Protein AF-A0A1B7UI85-F1 (afdb_monomer_lite)

Foldseek 3Di:
DDDDDDDDDDDDPPDDPPPPPPVVQPQPPLDLVVVLVVLVVCPPFDKAFQDPAGLLLLLLQLLQQLCCFQVNQPAADDPVQLVPVLQVQLVVCSSVVAHDDDLPDHRPPDDDGDNPDDNNVSSVSSSVSSVVLVPDALVSTAARRRNGRDGSVSSSSVSSRSSVNSCVRMDTD

Radius of gyration: 23.98 Å; chains: 1; bounding box: 46×38×99 Å

Sequence (173 aa):
MQRRTFLIGSTVLIAATGLGLSAGKSLHTYDLTALLQQLLSFRGKDIKHSGAWSASVVFQHCAQSIAGSLDGYPQQKSPLFQQSVGKLALSTFQAAGAMRHSLAEPIPGMAALDPQQPTPQALELLISQLQRFLQSPEEALQPHFAYGKLSKIDYQAAHWLHISQHLSELTTA

pLDDT: mean 89.15, std 18.02, range [38.53, 98.94]

Secondary structure (DSSP, 8-state):
-------------------------------HHHHHHHHHTTTTS-EEE-SSS-HHHHHHHHHHHHHHHHH--SS---HHHIIIIIHHHHHHHHHHT-----TT-PPTTSPPP-TTS-HHHHHHHHHHHHHHHHHS-GGGPPPBTTTBS--HHHHHHHHHHHHHHHHTTEEE-

Structure (mmCIF, N/CA/C/O backbone):
data_AF-A0A1B7UI85-F1
#
_entry.id   AF-A0A1B7UI85-F1
#
loop_
_atom_site.group_PDB
_atom_site.id
_atom_site.type_symbol
_atom_site.label_atom_id
_atom_site.label_alt_id
_atom_site.label_comp_id
_atom_site.label_asym_id
_atom_site.label_entity_id
_atom_site.label_seq_id
_atom_site.pdbx_PDB_ins_code
_atom_site.Cartn_x
_atom_site.Cartn_y
_atom_site.Cartn_z
_atom_site.occupancy
_atom_site.B_iso_or_equiv
_atom_site.auth_seq_id
_atom_site.auth_comp_id
_atom_site.auth_asym_id
_atom_site.auth_atom_id
_atom_site.pdbx_PDB_model_num
ATOM 1 N N . MET A 1 1 ? -30.090 13.647 -80.822 1.00 38.53 1 MET A N 1
ATOM 2 C CA . MET A 1 1 ? -29.086 12.562 -80.885 1.00 38.53 1 MET A CA 1
ATOM 3 C C . MET A 1 1 ? -28.145 12.710 -79.700 1.00 38.53 1 MET A C 1
ATOM 5 O O . MET A 1 1 ? -27.524 13.753 -79.564 1.00 38.53 1 MET A O 1
ATOM 9 N N . GLN A 1 2 ? -28.125 11.724 -78.802 1.00 43.12 2 GLN A N 1
ATOM 10 C CA . GLN A 1 2 ? -27.296 11.721 -77.594 1.00 43.12 2 GLN A CA 1
ATOM 11 C C . GLN A 1 2 ? -25.839 11.390 -77.930 1.00 43.12 2 GLN A C 1
ATOM 13 O O . GLN A 1 2 ? -25.582 10.414 -78.635 1.00 43.12 2 GLN A O 1
ATOM 18 N N . ARG A 1 3 ? -24.889 12.128 -77.349 1.00 52.66 3 ARG A N 1
ATOM 19 C CA . ARG A 1 3 ? -23.518 11.647 -77.156 1.00 52.66 3 ARG A CA 1
ATOM 20 C C . ARG A 1 3 ? -23.069 11.943 -75.730 1.00 52.66 3 ARG A C 1
ATOM 22 O O . ARG A 1 3 ? -23.204 13.055 -75.237 1.00 52.66 3 ARG A O 1
ATOM 29 N N . ARG A 1 4 ? -22.629 10.868 -75.082 1.00 60.12 4 ARG A N 1
ATOM 30 C CA . ARG A 1 4 ? -22.193 10.750 -73.693 1.00 60.12 4 ARG A CA 1
ATOM 31 C C . ARG A 1 4 ? -20.810 11.372 -73.516 1.00 60.12 4 ARG A C 1
ATOM 33 O O . ARG A 1 4 ? -19.945 11.116 -74.350 1.00 60.12 4 ARG A O 1
ATOM 40 N N . THR A 1 5 ? -20.574 11.987 -72.362 1.00 49.81 5 THR A N 1
ATOM 41 C CA . THR A 1 5 ? -19.227 12.068 -71.787 1.00 49.81 5 THR A CA 1
ATOM 42 C C . THR A 1 5 ? -19.321 11.995 -70.266 1.00 49.81 5 THR A C 1
ATOM 44 O O . THR A 1 5 ? -19.966 12.817 -69.624 1.00 49.81 5 THR A O 1
ATOM 47 N N . PHE A 1 6 ? -18.726 10.938 -69.720 1.00 47.41 6 PHE A N 1
ATOM 48 C CA . PHE A 1 6 ? -18.455 10.711 -68.301 1.00 47.41 6 PHE A CA 1
ATOM 49 C C . PHE A 1 6 ? -17.138 11.410 -67.931 1.00 47.41 6 PHE A C 1
ATOM 51 O O . PHE A 1 6 ? -16.261 11.464 -68.790 1.00 47.41 6 PHE A O 1
ATOM 58 N N . LEU A 1 7 ? -16.999 11.862 -66.675 1.00 45.28 7 LEU A N 1
ATOM 59 C CA . LEU A 1 7 ? -15.817 11.762 -65.782 1.00 45.28 7 LEU A CA 1
ATOM 60 C C . LEU A 1 7 ? -16.024 12.711 -64.574 1.00 45.28 7 LEU A C 1
ATOM 62 O O . LEU A 1 7 ? -16.141 13.915 -64.752 1.00 45.28 7 LEU A O 1
ATOM 66 N N . ILE A 1 8 ? -16.414 12.172 -63.410 1.00 49.50 8 ILE A N 1
ATOM 67 C CA . ILE A 1 8 ? -15.601 11.964 -62.184 1.00 49.50 8 ILE A CA 1
ATOM 68 C C . ILE A 1 8 ? -15.041 13.266 -61.576 1.00 49.50 8 ILE A C 1
ATOM 70 O O . ILE A 1 8 ? -14.179 13.905 -62.166 1.00 49.50 8 ILE A O 1
ATOM 74 N N . GLY A 1 9 ? -15.456 13.594 -60.341 1.00 39.91 9 GLY A N 1
ATOM 75 C CA . GLY A 1 9 ? -14.845 14.675 -59.556 1.00 39.91 9 GLY A CA 1
ATOM 76 C C . GLY A 1 9 ? -15.477 14.936 -58.181 1.00 39.91 9 GLY A C 1
ATOM 77 O O . GLY A 1 9 ? -16.176 15.921 -58.007 1.00 39.91 9 GLY A O 1
ATOM 78 N N . SER A 1 10 ? -15.216 14.040 -57.226 1.00 42.56 10 SER A N 1
ATOM 79 C CA . SER A 1 10 ? -15.008 14.288 -55.783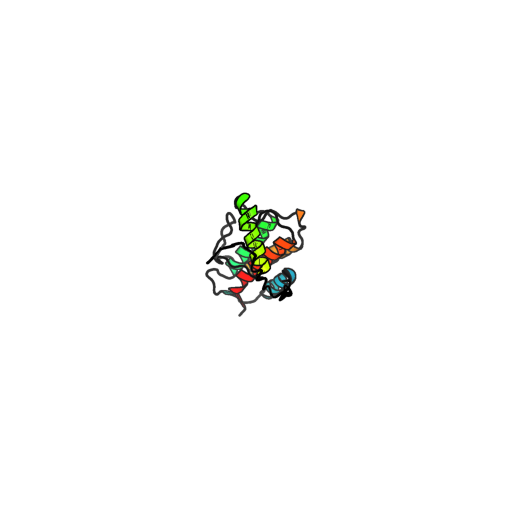 1.00 42.56 10 SER A CA 1
ATOM 80 C C . SER A 1 10 ? -15.946 15.240 -55.013 1.00 42.56 10 SER A C 1
ATOM 82 O O . SER A 1 10 ? -15.691 16.436 -54.894 1.00 42.56 10 SER A O 1
ATOM 84 N N . THR A 1 11 ? -16.933 14.680 -54.309 1.00 43.12 11 THR A N 1
ATOM 85 C CA . THR A 1 11 ? -17.547 15.328 -53.137 1.00 43.12 11 THR A CA 1
ATOM 86 C C . THR A 1 11 ? -16.582 15.278 -51.949 1.00 43.12 11 THR A C 1
ATOM 88 O O . THR A 1 11 ? -16.478 14.256 -51.272 1.00 43.12 11 THR A O 1
ATOM 91 N N . VAL A 1 12 ? -15.877 16.378 -51.680 1.00 47.62 12 VAL A N 1
ATOM 92 C CA . VAL A 1 12 ? -15.189 16.589 -50.398 1.00 47.62 12 VAL A CA 1
ATOM 93 C C . VAL A 1 12 ? -16.222 17.092 -49.392 1.00 47.62 12 VAL A C 1
ATOM 95 O O . VAL A 1 12 ? -16.540 18.276 -49.339 1.00 47.62 12 VAL A O 1
ATOM 98 N N . LEU A 1 13 ? -16.763 16.170 -48.601 1.00 49.50 13 LEU A N 1
ATOM 99 C CA . LEU A 1 13 ? -17.426 16.470 -47.335 1.00 49.50 13 LEU A CA 1
ATOM 100 C C . LEU A 1 13 ? -16.357 16.362 -46.244 1.00 49.50 13 LEU A C 1
ATOM 102 O O . LEU A 1 13 ? -16.068 15.271 -45.764 1.00 49.50 13 LEU A O 1
ATOM 106 N N . ILE A 1 14 ? -15.751 17.487 -45.863 1.00 47.91 14 ILE A N 1
ATOM 107 C CA . ILE A 1 14 ? -15.044 17.588 -44.581 1.00 47.91 14 ILE A CA 1
ATOM 108 C C . ILE A 1 14 ? -15.892 18.487 -43.692 1.00 47.91 14 ILE A C 1
ATOM 110 O O . ILE A 1 14 ? -15.705 19.697 -43.609 1.00 47.91 14 ILE A O 1
ATOM 114 N N . ALA A 1 15 ? -16.865 17.854 -43.045 1.00 49.78 15 ALA A N 1
ATOM 115 C CA . ALA A 1 15 ? -17.358 18.309 -41.763 1.00 49.78 15 ALA A CA 1
ATOM 116 C C . ALA A 1 15 ? -16.459 17.668 -40.700 1.00 49.78 15 ALA A C 1
ATOM 118 O O . ALA A 1 15 ? -16.509 16.461 -40.485 1.00 49.78 15 ALA A O 1
ATOM 119 N N . ALA A 1 16 ? -15.622 18.466 -40.048 1.00 47.78 16 ALA A N 1
ATOM 120 C CA . ALA A 1 16 ? -15.041 18.100 -38.765 1.00 47.78 16 ALA A CA 1
ATOM 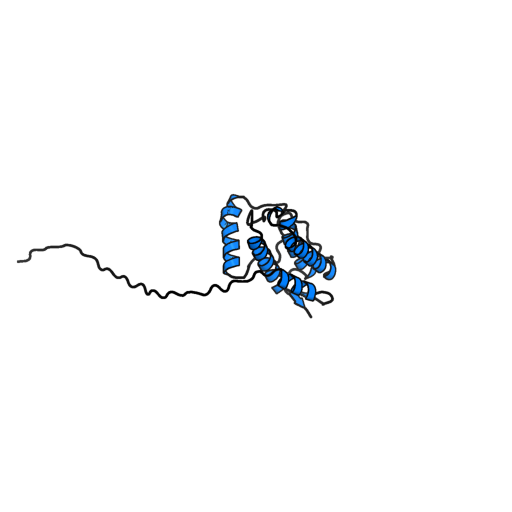121 C C . ALA A 1 16 ? -14.918 19.376 -37.937 1.00 47.78 16 ALA A C 1
ATOM 123 O O . ALA A 1 16 ? -13.956 20.135 -38.022 1.00 47.78 16 ALA A O 1
ATOM 124 N N . THR A 1 17 ? -15.979 19.616 -37.177 1.00 45.75 17 THR A N 1
ATOM 125 C CA . THR A 1 17 ? -16.044 20.522 -36.038 1.00 45.75 17 THR A CA 1
ATOM 126 C C . THR A 1 17 ? -14.808 20.349 -35.160 1.00 45.75 17 THR A C 1
ATOM 128 O O . THR A 1 17 ? -14.689 19.366 -34.429 1.00 45.75 17 THR A O 1
ATOM 131 N N . GLY A 1 18 ? -13.899 21.320 -35.209 1.00 45.94 18 GLY A N 1
ATOM 132 C CA . GLY A 1 18 ? -12.838 21.490 -34.224 1.00 45.94 18 GLY A CA 1
ATOM 133 C C . GLY A 1 18 ? -13.417 21.984 -32.901 1.00 45.94 18 GLY A C 1
ATOM 134 O O . GLY A 1 18 ? -13.173 23.114 -32.499 1.00 45.94 18 GLY A O 1
ATOM 135 N N . LEU A 1 19 ? -14.205 21.146 -32.226 1.00 46.69 19 LEU A N 1
ATOM 136 C CA . LEU A 1 19 ? -14.457 21.291 -30.797 1.00 46.69 19 LEU A CA 1
ATOM 137 C C . LEU A 1 19 ? -13.226 20.732 -30.088 1.00 46.69 19 LEU A C 1
ATOM 139 O O . LEU A 1 19 ? -13.163 19.561 -29.720 1.00 46.69 19 LEU A O 1
ATOM 143 N N . GLY A 1 20 ? -12.215 21.590 -29.955 1.00 46.91 20 GLY A N 1
ATOM 144 C CA . GLY A 1 20 ? -11.111 21.382 -29.034 1.00 46.91 20 GLY A CA 1
ATOM 145 C C . GLY A 1 20 ? -11.656 21.361 -27.612 1.00 46.91 20 GLY A C 1
ATOM 146 O O . GLY A 1 20 ? -11.664 22.376 -26.926 1.00 46.91 20 GLY A O 1
ATOM 147 N N . LEU A 1 21 ? -12.127 20.197 -27.170 1.00 49.66 21 LEU A N 1
ATOM 148 C CA . LEU A 1 21 ? -12.280 19.903 -25.757 1.00 49.66 21 LEU A CA 1
ATOM 149 C C . LEU A 1 21 ? -10.866 19.747 -25.202 1.00 49.66 21 LEU A C 1
ATOM 151 O O . LEU A 1 21 ? -10.311 18.649 -25.158 1.00 49.66 21 LEU A O 1
ATOM 155 N N . SER A 1 22 ? -10.271 20.855 -24.762 1.00 49.16 22 SER A N 1
ATOM 156 C CA . SER A 1 22 ? -9.251 20.798 -23.724 1.00 49.16 22 SER A CA 1
ATOM 157 C C . SER A 1 22 ? -9.945 20.319 -22.451 1.00 49.16 22 SER A C 1
ATOM 159 O O . SER A 1 22 ? -10.303 21.109 -21.578 1.00 49.16 22 SER A O 1
ATOM 161 N N . ALA A 1 23 ? -10.205 19.014 -22.375 1.00 53.88 23 ALA A N 1
ATOM 162 C CA . ALA A 1 23 ? -10.509 18.357 -21.124 1.00 53.88 23 ALA A CA 1
ATOM 163 C C . ALA A 1 23 ? -9.281 18.591 -20.246 1.00 53.88 23 ALA A C 1
ATOM 165 O O . ALA A 1 23 ? -8.232 17.978 -20.459 1.00 53.88 23 ALA A O 1
ATOM 166 N N . GLY A 1 24 ? -9.379 19.556 -19.329 1.00 46.06 24 GLY A N 1
ATOM 167 C CA . GLY A 1 24 ? -8.407 19.714 -18.264 1.00 46.06 24 GLY A CA 1
ATOM 168 C C . GLY A 1 24 ? -8.315 18.362 -17.581 1.00 46.06 24 GLY A C 1
ATOM 169 O O . GLY A 1 24 ? -9.256 17.944 -16.910 1.00 46.06 24 GLY A O 1
ATOM 170 N N . LYS A 1 25 ? -7.231 17.627 -17.842 1.00 50.91 25 LYS A N 1
ATOM 171 C CA . LYS A 1 25 ? -6.954 16.382 -17.141 1.00 50.91 25 LYS A CA 1
ATOM 172 C C . LYS A 1 25 ? -6.831 16.787 -15.687 1.00 50.91 25 LYS A C 1
ATOM 174 O O . LYS A 1 25 ? -5.867 17.460 -15.330 1.00 50.91 25 LYS A O 1
ATOM 179 N N . SER A 1 26 ? -7.829 16.439 -14.883 1.00 52.25 26 SER A N 1
ATOM 180 C CA . SER A 1 26 ? -7.692 16.499 -13.439 1.00 52.25 26 SER A CA 1
ATOM 181 C C . SER A 1 26 ? -6.487 15.623 -13.127 1.00 52.25 26 SER A C 1
ATOM 183 O O . SER A 1 26 ? -6.537 14.407 -13.308 1.00 52.25 26 SER A O 1
ATOM 185 N N . LEU A 1 27 ? -5.350 16.247 -12.824 1.00 58.59 27 LEU A N 1
ATOM 186 C CA . LEU A 1 27 ? -4.147 15.513 -12.480 1.00 58.59 27 LEU A CA 1
ATOM 187 C C . LEU A 1 27 ? -4.437 14.893 -11.120 1.00 58.59 27 LEU A C 1
ATOM 189 O O . LEU A 1 27 ? -4.437 15.591 -10.108 1.00 58.59 27 LEU A O 1
ATOM 193 N N . HIS A 1 28 ? -4.767 13.602 -11.105 1.00 72.50 28 HIS A N 1
ATOM 194 C CA . HIS A 1 28 ? -4.875 12.875 -9.854 1.00 72.50 28 HIS A CA 1
ATOM 195 C C . HIS A 1 28 ? -3.509 12.898 -9.181 1.00 72.50 28 HIS A C 1
ATOM 197 O O . HIS A 1 28 ? -2.532 12.336 -9.676 1.00 72.50 28 HIS A O 1
ATOM 203 N N . THR A 1 29 ? -3.444 13.592 -8.052 1.00 78.69 29 THR A N 1
ATOM 204 C CA . THR A 1 29 ? -2.292 13.548 -7.169 1.00 78.69 29 THR A CA 1
ATOM 205 C C . THR A 1 29 ? -2.375 12.231 -6.411 1.00 78.69 29 THR A C 1
ATOM 207 O O . THR A 1 29 ? -3.158 12.104 -5.470 1.00 78.69 29 THR A O 1
ATOM 210 N N . TYR A 1 30 ? -1.603 11.235 -6.847 1.00 94.25 30 TYR A N 1
ATOM 211 C CA . TYR A 1 30 ? -1.427 9.950 -6.161 1.00 94.25 30 TYR A CA 1
ATOM 212 C C . TYR A 1 30 ? -0.600 10.130 -4.879 1.00 94.25 30 TYR A C 1
ATOM 214 O O . TYR A 1 30 ? 0.508 9.610 -4.738 1.00 94.25 30 TYR A O 1
ATOM 222 N N . ASP A 1 31 ? -1.117 10.954 -3.967 1.00 95.38 31 ASP A N 1
ATOM 223 C CA . ASP A 1 31 ? -0.418 11.413 -2.776 1.00 95.38 31 ASP A CA 1
ATOM 224 C C . ASP A 1 31 ? -0.441 10.335 -1.689 1.00 95.38 31 ASP A C 1
ATOM 226 O O . ASP A 1 31 ? -1.381 10.195 -0.901 1.00 95.38 31 ASP A O 1
ATOM 230 N N . LEU A 1 32 ? 0.639 9.558 -1.649 1.00 97.62 32 LEU A N 1
ATOM 231 C CA . LEU A 1 32 ? 0.859 8.551 -0.618 1.00 97.62 32 LEU A CA 1
ATOM 232 C C . LEU A 1 32 ? 1.070 9.147 0.782 1.00 97.62 32 LEU A C 1
ATOM 234 O O . LEU A 1 32 ? 0.874 8.433 1.763 1.00 97.62 32 LEU A O 1
ATOM 238 N N . THR A 1 33 ? 1.433 10.427 0.906 1.00 97.31 33 THR A N 1
ATOM 239 C CA . THR A 1 33 ? 1.539 11.092 2.214 1.00 97.31 33 THR A CA 1
ATOM 240 C C . THR A 1 33 ? 0.151 11.330 2.792 1.00 97.31 33 THR A C 1
ATOM 242 O O . THR A 1 33 ? -0.088 11.005 3.954 1.00 97.31 33 THR A O 1
ATOM 245 N N . ALA A 1 34 ? -0.787 11.824 1.980 1.00 97.31 34 ALA A N 1
ATOM 246 C CA . ALA A 1 34 ? -2.186 11.962 2.382 1.00 97.31 34 ALA A CA 1
ATOM 247 C C . ALA A 1 34 ? -2.810 10.601 2.733 1.00 97.31 34 ALA A C 1
ATOM 249 O O . ALA A 1 34 ? -3.454 10.463 3.775 1.00 97.31 34 ALA A O 1
ATOM 250 N N . LEU A 1 35 ? -2.545 9.572 1.920 1.00 98.12 35 LEU A N 1
ATOM 251 C CA . LEU A 1 35 ? -2.991 8.205 2.202 1.00 98.12 35 LEU A CA 1
ATOM 252 C C . LEU A 1 35 ? -2.393 7.656 3.509 1.00 98.12 35 LEU A C 1
ATOM 254 O O . LEU A 1 35 ? -3.097 7.034 4.302 1.00 98.12 35 LEU A O 1
ATOM 258 N N . LEU A 1 36 ? -1.114 7.929 3.784 1.00 98.75 36 LEU A N 1
ATOM 259 C CA . LEU A 1 36 ? -0.486 7.574 5.056 1.00 98.75 36 LEU A CA 1
ATOM 260 C C . LEU A 1 36 ? -1.182 8.266 6.238 1.00 98.75 36 LEU A C 1
ATOM 262 O O . LEU A 1 36 ? -1.447 7.613 7.244 1.00 98.75 36 LEU A O 1
ATOM 266 N N . GLN A 1 37 ? -1.525 9.553 6.124 1.00 98.50 37 GLN A N 1
ATOM 267 C CA . GLN A 1 37 ? -2.280 10.257 7.172 1.00 98.50 37 GLN A CA 1
ATOM 268 C C . GLN A 1 37 ? -3.675 9.655 7.387 1.00 98.50 37 GLN A C 1
ATOM 270 O O . GLN A 1 37 ? -4.107 9.504 8.532 1.00 98.50 37 GLN A O 1
ATOM 275 N N . GLN A 1 38 ? -4.354 9.239 6.316 1.00 98.00 38 GLN A N 1
ATOM 276 C CA . GLN A 1 38 ? -5.623 8.519 6.421 1.00 98.00 38 GLN A CA 1
ATOM 277 C C . GLN A 1 38 ? -5.461 7.210 7.209 1.00 98.00 38 GLN A C 1
ATOM 279 O O . GLN A 1 38 ? -6.224 6.975 8.147 1.00 98.00 38 GLN A O 1
ATOM 284 N N . LEU A 1 39 ? -4.445 6.401 6.895 1.00 98.56 39 LEU A N 1
ATOM 285 C CA . LEU A 1 39 ? -4.156 5.157 7.621 1.00 98.56 39 LEU A CA 1
ATOM 286 C C . LEU A 1 39 ? -3.816 5.414 9.096 1.00 98.56 39 LEU A C 1
ATOM 288 O O . LEU A 1 39 ? -4.319 4.722 9.979 1.00 98.56 39 LEU A O 1
ATOM 292 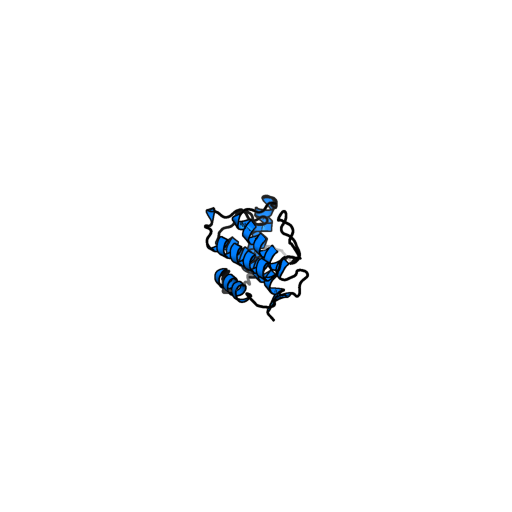N N . LEU A 1 40 ? -3.020 6.446 9.389 1.00 98.62 40 LEU A N 1
ATOM 293 C CA . LEU A 1 40 ? -2.715 6.853 10.765 1.00 98.62 40 LEU A CA 1
ATOM 294 C C . LEU A 1 40 ? -3.984 7.234 11.540 1.00 98.62 40 LEU A C 1
ATOM 296 O O . LEU A 1 40 ? -4.099 6.917 12.724 1.00 98.62 40 LEU A O 1
ATOM 300 N N . SER A 1 41 ? -4.965 7.849 10.872 1.00 97.88 41 SER A N 1
ATOM 301 C CA . SER A 1 41 ? -6.247 8.223 11.480 1.00 97.88 41 SER A CA 1
ATOM 302 C C . SER A 1 41 ? -7.129 7.032 11.873 1.00 97.88 41 SER A C 1
ATOM 304 O O . SER A 1 41 ? -8.127 7.226 12.570 1.00 97.88 41 SER A O 1
ATOM 306 N N . PHE A 1 42 ? -6.801 5.815 11.428 1.00 98.25 42 PHE A N 1
ATOM 307 C CA . PHE A 1 42 ? -7.515 4.589 11.792 1.00 98.25 42 PHE A CA 1
ATOM 308 C C . PHE A 1 42 ? -7.039 3.987 13.120 1.00 98.25 42 PHE A C 1
ATOM 310 O O . PHE A 1 42 ? -7.708 3.114 13.674 1.00 98.25 42 PHE A O 1
ATOM 317 N N . ARG A 1 43 ? -5.909 4.453 13.668 1.00 98.12 43 ARG A N 1
ATOM 318 C CA . ARG A 1 43 ? -5.385 3.967 14.950 1.00 98.12 43 ARG A CA 1
ATOM 319 C C . ARG A 1 43 ? -6.404 4.144 16.072 1.00 98.12 43 ARG A C 1
ATOM 321 O O . ARG A 1 43 ? -6.976 5.216 16.246 1.00 98.12 43 ARG A O 1
ATOM 328 N N . GLY A 1 44 ? -6.603 3.079 16.848 1.00 96.50 44 GLY A N 1
ATOM 329 C CA . GLY A 1 44 ? -7.528 3.064 17.984 1.00 96.50 44 GLY A CA 1
ATOM 330 C C . GLY A 1 44 ? -9.013 3.091 17.609 1.00 96.50 44 GLY A C 1
ATOM 331 O O . GLY A 1 44 ? -9.845 3.102 18.512 1.00 96.50 44 GLY A O 1
ATOM 332 N N . LYS A 1 45 ? -9.359 3.086 16.315 1.00 97.06 45 LYS A N 1
ATOM 333 C CA . LYS A 1 45 ? -10.748 3.019 15.856 1.00 97.06 45 LYS A CA 1
ATOM 334 C C . LYS A 1 45 ? -11.190 1.576 15.650 1.00 97.06 45 LYS A C 1
ATOM 336 O O . LYS A 1 45 ? -10.393 0.706 15.301 1.00 97.06 45 LYS A O 1
ATOM 341 N N . ASP A 1 46 ? -12.485 1.350 15.825 1.00 95.50 46 ASP A N 1
ATOM 342 C CA . ASP A 1 46 ? -13.141 0.121 15.396 1.00 95.50 46 ASP A CA 1
ATOM 343 C C . ASP A 1 46 ? -13.414 0.216 13.887 1.00 95.50 46 ASP A C 1
ATOM 345 O O . ASP A 1 46 ? -14.083 1.141 13.419 1.00 95.50 46 ASP A O 1
ATOM 349 N N . ILE A 1 47 ? -12.835 -0.707 13.119 1.00 97.44 47 ILE A N 1
ATOM 350 C CA . ILE A 1 47 ? -12.880 -0.694 11.655 1.00 97.44 47 ILE A CA 1
ATOM 351 C C . ILE A 1 47 ? -13.794 -1.819 11.196 1.00 97.44 47 ILE A C 1
ATOM 353 O O . ILE A 1 47 ? -13.502 -3.002 11.388 1.00 97.44 47 ILE A O 1
ATOM 357 N N . LYS A 1 48 ? -14.902 -1.437 10.570 1.00 97.00 48 LYS A N 1
ATOM 358 C CA . LYS A 1 48 ? -15.852 -2.351 9.944 1.00 97.00 48 LYS A CA 1
ATOM 359 C C . LYS A 1 48 ? -15.455 -2.598 8.495 1.00 97.00 48 LYS A C 1
ATOM 361 O O . LYS A 1 48 ? -14.778 -1.784 7.872 1.00 97.00 48 LYS A O 1
ATOM 366 N N . HIS A 1 49 ? -15.886 -3.737 7.970 1.00 96.44 49 HIS A N 1
ATOM 367 C CA . HIS A 1 49 ? -15.693 -4.121 6.579 1.00 96.44 49 HIS A CA 1
ATOM 368 C C . HIS A 1 49 ? -17.033 -4.537 5.970 1.00 96.44 49 HIS A C 1
ATOM 370 O O . HIS A 1 49 ? -17.918 -5.031 6.671 1.00 96.44 49 HIS A O 1
ATOM 376 N N . SER A 1 50 ? -17.170 -4.329 4.665 1.00 96.62 50 SER A N 1
ATOM 377 C CA . SER A 1 50 ? -18.346 -4.714 3.871 1.00 96.62 50 SER A CA 1
ATOM 378 C C . SER A 1 50 ? -18.035 -5.772 2.805 1.00 96.62 50 SER A C 1
ATOM 380 O O . SER A 1 50 ? -18.951 -6.430 2.314 1.00 96.62 50 SER A O 1
ATOM 382 N N . GLY A 1 51 ? -16.753 -5.959 2.476 1.00 95.00 51 GLY A N 1
ATOM 383 C CA . GLY A 1 51 ? -16.264 -6.977 1.551 1.00 95.00 51 GLY A CA 1
ATOM 384 C C . GLY A 1 51 ? -16.035 -8.346 2.195 1.00 95.00 51 GLY A C 1
ATOM 385 O O . GLY A 1 51 ? -16.277 -8.562 3.387 1.00 95.00 51 GLY A O 1
ATOM 386 N N . ALA A 1 52 ? -15.526 -9.279 1.385 1.00 96.81 52 ALA A N 1
ATOM 387 C CA . ALA A 1 52 ? -15.274 -10.664 1.793 1.00 96.81 52 ALA A CA 1
ATOM 388 C C . ALA A 1 52 ? -14.107 -10.814 2.786 1.00 96.81 52 ALA A C 1
ATOM 390 O O . ALA A 1 52 ? -14.044 -11.798 3.523 1.00 96.81 52 ALA A O 1
ATOM 391 N N . TRP A 1 53 ? -13.173 -9.863 2.801 1.00 98.00 53 TRP A N 1
ATOM 392 C CA . TRP A 1 53 ? -12.040 -9.852 3.719 1.00 98.00 53 TRP A CA 1
ATOM 393 C C . TRP A 1 53 ? -12.305 -8.959 4.926 1.00 98.00 53 TRP A C 1
ATOM 395 O O . TRP A 1 53 ? -12.922 -7.900 4.820 1.00 98.00 53 TRP A O 1
ATOM 405 N N . SER A 1 54 ? -11.799 -9.383 6.086 1.00 98.12 54 SER A N 1
ATOM 406 C CA . SER A 1 54 ? -11.777 -8.535 7.275 1.00 98.12 54 SER A CA 1
ATOM 407 C C . SER A 1 54 ? -10.820 -7.357 7.076 1.00 98.12 54 SER A C 1
ATOM 409 O O . SER A 1 54 ? -9.898 -7.423 6.260 1.00 98.12 54 SER A O 1
ATOM 411 N N . ALA A 1 55 ? -10.975 -6.295 7.874 1.00 98.25 55 ALA A N 1
ATOM 412 C CA . ALA A 1 55 ? -10.060 -5.150 7.841 1.00 98.25 55 ALA A CA 1
ATOM 413 C C . ALA A 1 55 ? -8.588 -5.568 8.030 1.00 98.25 55 ALA A C 1
ATOM 415 O O . ALA A 1 55 ? -7.707 -5.063 7.340 1.00 98.25 55 ALA A O 1
ATOM 416 N N . SER A 1 56 ? -8.325 -6.543 8.910 1.00 98.56 56 SER A N 1
ATOM 417 C CA . SER A 1 56 ? -6.980 -7.099 9.104 1.00 98.56 56 SER A CA 1
ATOM 418 C C . SER A 1 56 ? -6.415 -7.713 7.820 1.00 98.56 56 SER A C 1
ATOM 420 O O . SER A 1 56 ? -5.297 -7.387 7.422 1.00 98.56 56 SER A O 1
ATOM 422 N N . VAL A 1 57 ? -7.194 -8.559 7.139 1.00 98.69 57 VAL A N 1
ATOM 423 C CA . VAL A 1 57 ? -6.765 -9.232 5.903 1.00 98.69 57 VAL A CA 1
ATOM 424 C C . VAL A 1 57 ? -6.537 -8.217 4.778 1.00 98.69 57 VAL A C 1
ATOM 426 O O . VAL A 1 57 ? -5.546 -8.323 4.056 1.00 98.69 57 VAL A O 1
ATOM 429 N N . VAL A 1 58 ? -7.385 -7.188 4.682 1.00 98.75 58 VAL A N 1
ATOM 430 C CA . VAL A 1 58 ? -7.192 -6.070 3.745 1.00 98.75 58 VAL A CA 1
ATOM 431 C C . VAL A 1 58 ? -5.860 -5.355 3.999 1.00 98.75 58 VAL A C 1
ATOM 433 O O . VAL A 1 58 ? -5.071 -5.177 3.069 1.00 98.75 58 VAL A O 1
ATOM 436 N N . PHE A 1 59 ? -5.557 -4.988 5.249 1.00 98.88 59 PHE A N 1
ATOM 437 C CA . PHE A 1 59 ? -4.299 -4.303 5.562 1.00 98.88 59 PHE A CA 1
ATOM 438 C C . PHE A 1 59 ? -3.069 -5.175 5.305 1.00 98.88 59 PHE A C 1
ATOM 440 O O . PHE A 1 59 ? -2.090 -4.682 4.744 1.00 98.88 59 PHE A O 1
ATOM 447 N N . GLN A 1 60 ? -3.123 -6.467 5.644 1.00 98.81 60 GLN A N 1
ATOM 448 C CA . GLN A 1 60 ? -2.048 -7.412 5.331 1.00 98.81 60 GLN A CA 1
ATOM 449 C C . GLN A 1 60 ? -1.802 -7.505 3.820 1.00 98.81 60 GLN A C 1
ATOM 451 O O . GLN A 1 60 ? -0.656 -7.422 3.380 1.00 98.81 60 GLN A O 1
ATOM 456 N N . HIS A 1 61 ? -2.863 -7.625 3.018 1.00 98.75 61 HIS A N 1
ATOM 457 C CA . HIS A 1 61 ? -2.758 -7.703 1.563 1.00 98.75 61 HIS A CA 1
ATOM 458 C C . HIS A 1 61 ? -2.128 -6.439 0.960 1.00 98.75 61 HIS A C 1
ATOM 460 O O . HIS A 1 61 ? -1.182 -6.519 0.172 1.00 98.75 61 HIS A O 1
ATOM 466 N N . CYS A 1 62 ? -2.599 -5.259 1.367 1.00 98.88 62 CYS A N 1
ATOM 467 C CA . CYS A 1 62 ? -2.005 -3.996 0.939 1.00 98.88 62 CYS A CA 1
ATOM 468 C C . CYS A 1 62 ? -0.535 -3.885 1.378 1.00 98.88 62 CYS A C 1
ATOM 470 O O . CYS A 1 62 ? 0.307 -3.433 0.602 1.00 98.88 62 CYS A O 1
ATOM 472 N N . ALA A 1 63 ? -0.196 -4.346 2.586 1.00 98.88 63 ALA A N 1
ATOM 473 C CA . ALA A 1 63 ? 1.180 -4.336 3.069 1.00 98.88 63 ALA A CA 1
ATOM 474 C C . ALA A 1 63 ? 2.083 -5.256 2.234 1.00 98.88 63 ALA A C 1
ATOM 476 O O . ALA A 1 63 ? 3.203 -4.871 1.904 1.00 98.88 63 ALA A O 1
ATOM 477 N N . GLN A 1 64 ? 1.588 -6.436 1.844 1.00 98.75 64 GLN A N 1
ATOM 478 C CA . GLN A 1 64 ? 2.288 -7.356 0.945 1.00 98.75 64 GLN A CA 1
ATOM 479 C C . GLN A 1 64 ? 2.522 -6.747 -0.441 1.00 98.75 64 GLN A C 1
ATOM 481 O O . GLN A 1 64 ? 3.607 -6.912 -0.992 1.00 98.75 64 GLN A O 1
ATOM 486 N N . SER A 1 65 ? 1.547 -6.013 -0.985 1.00 98.56 65 SER A N 1
ATOM 487 C CA . SER A 1 65 ? 1.707 -5.283 -2.251 1.00 98.56 65 SER A CA 1
ATOM 488 C C . SER A 1 65 ? 2.882 -4.298 -2.179 1.00 98.56 65 SER A C 1
ATOM 490 O O . SER A 1 65 ? 3.782 -4.303 -3.021 1.00 98.56 65 SER A O 1
ATOM 492 N N . ILE A 1 66 ? 2.968 -3.515 -1.100 1.00 98.81 66 ILE A N 1
ATOM 493 C CA . ILE A 1 66 ? 4.092 -2.593 -0.903 1.00 98.81 66 ILE A CA 1
ATOM 494 C C . ILE A 1 66 ? 5.406 -3.349 -0.677 1.00 98.81 66 ILE A C 1
ATOM 496 O O . ILE A 1 66 ? 6.408 -3.020 -1.317 1.00 98.81 66 ILE A O 1
ATOM 500 N N . ALA A 1 67 ? 5.402 -4.384 0.166 1.00 98.75 67 ALA A N 1
ATOM 501 C CA . ALA A 1 67 ? 6.577 -5.212 0.421 1.00 98.75 67 ALA A CA 1
ATOM 502 C C . ALA A 1 67 ? 7.120 -5.829 -0.877 1.00 98.75 67 ALA A C 1
ATOM 504 O O . ALA A 1 67 ? 8.320 -5.788 -1.110 1.00 98.75 67 ALA A O 1
ATOM 505 N N . GLY A 1 68 ? 6.258 -6.283 -1.790 1.00 98.75 68 GLY A N 1
ATOM 506 C CA . GLY A 1 68 ? 6.680 -6.791 -3.096 1.00 98.75 68 GLY A CA 1
ATOM 507 C C . GLY A 1 68 ? 7.424 -5.753 -3.946 1.00 98.75 68 GLY A C 1
ATOM 508 O O . GLY A 1 68 ? 8.354 -6.103 -4.669 1.00 98.75 68 GLY A O 1
ATOM 509 N N . SER A 1 69 ? 7.086 -4.462 -3.831 1.00 98.69 69 SER A N 1
ATOM 510 C CA . SER A 1 69 ? 7.828 -3.390 -4.521 1.00 98.69 69 SER A CA 1
ATOM 511 C C . SER A 1 69 ? 9.215 -3.109 -3.930 1.00 98.69 69 SER A C 1
ATOM 513 O O . SER A 1 69 ? 10.070 -2.566 -4.626 1.00 98.69 69 SER A O 1
ATOM 515 N N . LEU A 1 70 ? 9.435 -3.472 -2.665 1.00 98.75 70 LEU A N 1
ATOM 516 C CA . LEU A 1 70 ? 10.676 -3.234 -1.923 1.00 98.75 70 LEU A CA 1
ATOM 517 C C . LEU A 1 70 ? 11.595 -4.455 -1.939 1.00 98.75 70 LEU A C 1
ATOM 519 O O . LEU A 1 70 ? 12.777 -4.355 -2.248 1.00 98.75 70 LEU A O 1
ATOM 523 N N . ASP A 1 71 ? 11.018 -5.604 -1.618 1.00 98.50 71 ASP A N 1
ATOM 524 C CA . ASP A 1 71 ? 11.714 -6.851 -1.324 1.00 98.50 71 ASP A CA 1
ATOM 525 C C . ASP A 1 71 ? 11.561 -7.863 -2.487 1.00 98.50 71 ASP A C 1
ATOM 527 O O . ASP A 1 71 ? 12.323 -8.822 -2.591 1.00 98.50 71 ASP A O 1
ATOM 531 N N . GLY A 1 72 ? 10.624 -7.614 -3.413 1.00 98.25 72 GLY A N 1
ATOM 532 C CA . GLY A 1 72 ? 10.391 -8.402 -4.626 1.00 98.25 72 GLY A CA 1
ATOM 533 C C . GLY A 1 72 ? 9.124 -9.253 -4.566 1.00 98.25 72 GLY A C 1
ATOM 534 O O . GLY A 1 72 ? 8.731 -9.755 -3.516 1.00 98.25 72 GLY A O 1
ATOM 535 N N . TYR A 1 73 ? 8.480 -9.447 -5.720 1.00 98.12 73 TYR A N 1
ATOM 536 C CA . TYR A 1 73 ? 7.342 -10.361 -5.843 1.00 98.12 73 TYR A CA 1
ATOM 537 C C . TYR A 1 73 ? 7.821 -11.776 -6.211 1.00 98.12 73 TYR A C 1
ATOM 539 O O . TYR A 1 73 ? 8.485 -11.918 -7.246 1.00 98.12 73 TYR A O 1
ATOM 547 N N . PRO A 1 74 ? 7.452 -12.823 -5.442 1.00 97.50 74 PRO A N 1
ATOM 548 C CA . PRO A 1 74 ? 7.945 -14.188 -5.655 1.00 97.50 74 PRO A CA 1
ATOM 549 C C . PRO A 1 74 ? 7.523 -14.816 -6.985 1.00 97.50 74 PRO A C 1
ATOM 551 O O . PRO A 1 74 ? 8.244 -15.644 -7.539 1.00 97.50 74 PRO A O 1
ATOM 554 N N . GLN A 1 75 ? 6.354 -14.438 -7.506 1.00 97.62 75 GLN A N 1
ATOM 555 C CA . GLN A 1 75 ? 5.864 -14.901 -8.800 1.00 97.62 75 GLN A CA 1
ATOM 556 C C . GLN A 1 75 ? 5.572 -13.720 -9.714 1.00 97.62 75 GLN A C 1
ATOM 558 O O . GLN A 1 75 ? 4.883 -12.775 -9.341 1.00 97.62 75 GLN A O 1
ATOM 563 N N . GLN A 1 76 ? 6.081 -13.802 -10.939 1.00 97.19 76 GLN A N 1
ATOM 564 C CA . GLN A 1 76 ? 5.987 -12.757 -11.952 1.00 97.19 76 GLN A CA 1
ATOM 565 C C . GLN A 1 76 ? 5.089 -13.226 -13.102 1.00 97.19 76 GLN A C 1
ATOM 567 O O . GLN A 1 76 ? 5.117 -14.396 -13.493 1.00 97.19 76 GLN A O 1
ATOM 572 N N . LYS A 1 77 ? 4.313 -12.311 -13.693 1.00 96.06 77 LYS A N 1
ATOM 573 C CA . LYS A 1 77 ? 3.731 -12.539 -15.024 1.00 96.06 77 LYS A CA 1
ATOM 574 C C . LYS A 1 77 ? 4.849 -12.538 -16.074 1.00 96.06 77 LYS A C 1
ATOM 576 O O . LYS A 1 77 ? 5.936 -12.016 -15.843 1.00 96.06 77 LYS A O 1
ATOM 581 N N . SER A 1 78 ? 4.586 -13.122 -17.243 1.00 96.88 78 SER A N 1
ATOM 582 C CA . SER A 1 78 ? 5.586 -13.195 -18.314 1.00 96.88 78 SER A CA 1
ATOM 583 C C . SER A 1 78 ? 6.037 -11.795 -18.772 1.00 96.88 78 SER A C 1
ATOM 585 O O . SER A 1 78 ? 5.225 -10.864 -18.771 1.00 96.88 78 SER A O 1
ATOM 587 N N . PRO A 1 79 ? 7.289 -11.628 -19.246 1.00 94.94 79 PRO A N 1
ATOM 588 C CA . PRO A 1 79 ? 7.763 -10.341 -19.760 1.00 94.94 79 PRO A CA 1
ATOM 589 C C . PRO A 1 79 ? 6.885 -9.781 -20.886 1.00 94.94 79 PRO A C 1
ATOM 591 O O . PRO A 1 79 ? 6.619 -8.582 -20.923 1.00 94.94 79 PRO A O 1
ATOM 594 N N . LEU A 1 80 ? 6.369 -10.654 -21.763 1.00 95.81 80 LEU A N 1
ATOM 595 C CA . LEU A 1 80 ? 5.440 -10.270 -22.829 1.00 95.81 80 LEU A CA 1
ATOM 596 C C . LEU A 1 80 ? 4.143 -9.677 -22.270 1.00 95.81 80 LEU A C 1
ATOM 598 O O . LEU A 1 80 ? 3.670 -8.661 -22.776 1.00 95.81 80 LEU A O 1
ATOM 602 N N . PHE A 1 81 ? 3.582 -10.268 -21.209 1.00 96.75 81 PHE A N 1
ATOM 603 C CA . PHE A 1 81 ? 2.397 -9.728 -20.543 1.00 96.75 81 PHE A CA 1
ATOM 604 C C . PHE A 1 81 ? 2.691 -8.365 -19.907 1.00 96.75 81 PHE A C 1
ATOM 606 O O . PHE A 1 81 ? 1.949 -7.407 -20.127 1.00 96.75 81 PHE A O 1
ATOM 613 N N . GLN A 1 82 ? 3.794 -8.264 -19.160 1.00 95.81 82 GLN A N 1
ATOM 614 C CA . GLN A 1 82 ? 4.191 -7.030 -18.478 1.00 95.81 82 GLN A CA 1
ATOM 615 C C . GLN A 1 82 ? 4.396 -5.878 -19.473 1.00 95.81 82 GLN A C 1
ATOM 617 O O . GLN A 1 82 ? 3.949 -4.762 -19.229 1.00 95.81 82 GLN A O 1
ATOM 622 N N . GLN A 1 83 ? 5.012 -6.148 -20.627 1.00 91.88 83 GLN A N 1
ATOM 623 C CA . GLN A 1 83 ? 5.287 -5.146 -21.662 1.00 91.88 83 GLN A CA 1
ATOM 624 C C . GLN A 1 83 ? 4.073 -4.785 -22.535 1.00 91.88 83 GLN A C 1
ATOM 626 O O . GLN A 1 83 ? 4.168 -3.833 -23.307 1.00 91.88 83 GLN A O 1
ATOM 631 N N . SER A 1 84 ? 2.950 -5.502 -22.412 1.00 93.00 84 SER A N 1
ATOM 632 C CA . SER A 1 84 ? 1.730 -5.276 -23.198 1.00 93.00 84 SER A CA 1
ATOM 633 C C . SER A 1 84 ? 0.528 -4.943 -22.305 1.00 93.00 84 SER A C 1
ATOM 635 O O . SER A 1 84 ? 0.339 -3.788 -21.921 1.00 93.00 84 SER A O 1
ATOM 637 N N . VAL A 1 85 ? -0.270 -5.954 -21.948 1.00 94.38 85 VAL A N 1
ATOM 638 C CA . VAL A 1 85 ? -1.507 -5.834 -21.163 1.00 94.38 85 VAL A CA 1
ATOM 639 C C . VAL A 1 85 ? -1.239 -5.200 -19.801 1.00 94.38 85 VAL A C 1
ATOM 641 O O . VAL A 1 85 ? -2.011 -4.348 -19.374 1.00 94.38 85 VAL A O 1
ATOM 644 N N . GLY A 1 86 ? -0.132 -5.562 -19.145 1.00 92.38 86 GLY A N 1
ATOM 645 C CA . GLY A 1 86 ? 0.244 -5.015 -17.842 1.00 92.38 86 GLY A CA 1
ATOM 646 C C . GLY A 1 86 ? 0.405 -3.494 -17.869 1.00 92.38 86 GLY A C 1
ATOM 647 O O . GLY A 1 86 ? -0.289 -2.783 -17.143 1.00 92.38 86 GLY A O 1
ATOM 648 N N . LYS A 1 87 ? 1.276 -2.983 -18.746 1.00 91.06 87 LYS A N 1
ATOM 649 C CA . LYS A 1 87 ? 1.466 -1.534 -18.928 1.00 91.06 87 LYS A CA 1
ATOM 650 C C . LYS A 1 87 ? 0.170 -0.817 -19.304 1.00 91.06 87 LYS A C 1
ATOM 652 O O . LYS A 1 87 ? -0.139 0.214 -18.713 1.00 91.06 87 LYS A O 1
ATOM 657 N N . LEU A 1 88 ? -0.605 -1.374 -20.239 1.00 93.62 88 LEU A N 1
ATOM 658 C CA . LEU A 1 88 ? -1.875 -0.776 -20.657 1.00 93.62 88 LEU A CA 1
ATOM 659 C C . LEU A 1 88 ? -2.884 -0.693 -19.502 1.00 93.62 88 LEU A C 1
ATOM 661 O O . LEU A 1 88 ? -3.575 0.318 -19.365 1.00 93.62 88 LEU A O 1
ATOM 665 N N . ALA A 1 89 ? -2.957 -1.726 -18.660 1.00 95.31 89 ALA A N 1
ATOM 666 C CA . ALA A 1 89 ? -3.828 -1.739 -17.491 1.00 95.31 89 ALA A CA 1
ATOM 667 C C . ALA A 1 89 ? -3.462 -0.617 -16.509 1.00 95.31 89 ALA A C 1
ATOM 669 O O . ALA A 1 89 ? -4.334 0.175 -16.151 1.00 95.31 89 ALA A O 1
ATOM 670 N N . LEU A 1 90 ? -2.179 -0.479 -16.144 1.00 95.50 90 LEU A N 1
ATOM 671 C CA . LEU A 1 90 ? -1.738 0.584 -15.234 1.00 95.50 90 LEU A CA 1
ATOM 672 C C . LEU A 1 90 ? -2.041 1.979 -15.798 1.00 95.50 90 LEU A C 1
ATOM 674 O O . LEU A 1 90 ? -2.620 2.801 -15.091 1.00 95.50 90 LEU A O 1
ATOM 678 N N . SER A 1 91 ? -1.733 2.231 -17.074 1.00 94.31 91 SER A N 1
ATOM 679 C CA . SER A 1 91 ? -2.044 3.519 -17.711 1.00 94.31 91 SER A CA 1
ATOM 680 C C . SER A 1 91 ? -3.547 3.806 -17.752 1.00 94.31 91 SER A C 1
ATOM 682 O O . SER A 1 91 ? -3.962 4.952 -17.589 1.00 94.31 91 SER A O 1
ATOM 684 N N . THR A 1 92 ? -4.376 2.775 -17.933 1.00 95.38 92 THR A N 1
ATOM 685 C CA . THR A 1 92 ? -5.839 2.910 -17.910 1.00 95.38 92 THR A CA 1
ATOM 686 C C . THR A 1 92 ? -6.333 3.281 -16.514 1.00 95.38 92 THR A C 1
ATOM 688 O O . THR A 1 92 ? -7.128 4.209 -16.381 1.00 95.38 92 THR A O 1
ATOM 691 N N . PHE A 1 93 ? -5.830 2.621 -15.466 1.00 96.19 93 PHE A N 1
ATOM 692 C CA . PHE A 1 93 ? -6.182 2.962 -14.085 1.00 96.19 93 PHE A CA 1
ATOM 693 C C . PHE A 1 93 ? -5.707 4.366 -13.704 1.00 96.19 93 PHE A C 1
ATOM 695 O O . PHE A 1 93 ? -6.461 5.124 -13.100 1.00 96.19 93 PHE A O 1
ATOM 702 N N . GLN A 1 94 ? -4.499 4.750 -14.126 1.00 94.94 94 GLN A N 1
ATOM 703 C CA . GLN A 1 94 ? -3.979 6.101 -13.920 1.00 94.94 94 GLN A CA 1
ATOM 704 C C . GLN A 1 94 ? -4.825 7.171 -14.629 1.00 94.94 94 GLN A C 1
ATOM 706 O O . GLN A 1 94 ? -5.031 8.257 -14.092 1.00 94.94 94 GLN A O 1
ATOM 711 N N . ALA A 1 95 ? -5.314 6.887 -15.838 1.00 93.06 95 ALA A N 1
ATOM 712 C CA . ALA A 1 95 ? -6.183 7.805 -16.571 1.00 93.06 95 ALA A CA 1
ATOM 713 C C . ALA A 1 95 ? -7.586 7.898 -15.952 1.00 93.06 95 ALA A C 1
ATOM 715 O O . ALA A 1 95 ? -8.193 8.966 -15.975 1.00 93.06 95 ALA A O 1
ATOM 716 N N . ALA A 1 96 ? -8.091 6.791 -15.403 1.00 93.88 96 ALA A N 1
ATOM 717 C CA . ALA A 1 96 ? -9.394 6.726 -14.749 1.00 93.88 96 ALA A CA 1
ATOM 718 C C . ALA A 1 96 ? -9.390 7.279 -13.313 1.00 93.88 96 ALA A C 1
ATOM 720 O O . ALA A 1 96 ? -10.460 7.563 -12.782 1.00 93.88 96 ALA A O 1
ATOM 721 N N . GLY A 1 97 ? -8.222 7.378 -12.667 1.00 94.25 97 GLY A N 1
ATOM 722 C CA . GLY A 1 97 ? -8.117 7.731 -11.247 1.00 94.25 97 GLY A CA 1
ATOM 723 C C . GLY A 1 97 ? -8.615 6.647 -10.292 1.00 94.25 97 GLY A C 1
ATOM 724 O O . GLY A 1 97 ? -8.729 6.889 -9.093 1.00 94.25 97 GLY A O 1
ATOM 725 N N . ALA A 1 98 ? -8.922 5.457 -10.811 1.00 93.88 98 ALA A N 1
ATOM 726 C CA . ALA A 1 98 ? -9.462 4.338 -10.055 1.00 93.88 98 ALA A CA 1
ATOM 727 C C . ALA A 1 98 ? -8.961 3.009 -10.629 1.00 93.88 98 ALA A C 1
ATOM 729 O O . ALA A 1 98 ? -8.823 2.846 -11.845 1.00 93.88 98 ALA A O 1
ATOM 730 N N . MET A 1 99 ? -8.728 2.040 -9.745 1.00 95.56 99 MET A N 1
ATOM 731 C CA . MET A 1 99 ? -8.409 0.663 -10.110 1.00 95.56 99 MET A CA 1
ATOM 732 C C . MET A 1 99 ? -9.606 -0.229 -9.807 1.00 95.56 99 MET A C 1
ATOM 734 O O . MET A 1 99 ? -10.216 -0.120 -8.751 1.00 95.56 99 MET A O 1
ATOM 738 N N . ARG A 1 100 ? -9.942 -1.138 -10.723 1.00 93.69 100 ARG A N 1
ATOM 739 C CA . ARG A 1 100 ? -10.978 -2.150 -10.493 1.00 93.69 100 ARG A CA 1
ATOM 740 C C . ARG A 1 100 ? -10.371 -3.527 -10.682 1.00 93.69 100 ARG A C 1
ATOM 742 O O . ARG A 1 100 ? -9.920 -3.858 -11.775 1.00 93.69 100 ARG A O 1
ATOM 749 N N . HIS A 1 101 ? -10.375 -4.309 -9.614 1.00 93.44 101 HIS A N 1
ATOM 750 C CA . HIS A 1 101 ? -9.935 -5.699 -9.595 1.00 93.44 101 HIS A CA 1
ATOM 751 C C . HIS A 1 101 ? -10.701 -6.465 -8.507 1.00 93.44 101 HIS A C 1
ATOM 753 O O . HIS A 1 101 ? -11.487 -5.871 -7.766 1.00 93.44 101 HIS A O 1
ATOM 759 N N . SER A 1 102 ? -10.499 -7.781 -8.430 1.00 95.69 102 SER A N 1
ATOM 760 C CA . SER A 1 102 ? -11.047 -8.581 -7.334 1.00 95.69 102 SER A CA 1
ATOM 761 C C . SER A 1 102 ? -10.393 -8.170 -6.016 1.00 95.69 102 SER A C 1
ATOM 763 O O . SER A 1 102 ? -9.171 -8.236 -5.893 1.00 95.69 102 SER A O 1
ATOM 765 N N . LEU A 1 103 ? -11.196 -7.762 -5.031 1.00 96.00 103 LEU A N 1
ATOM 766 C CA . LEU A 1 103 ? -10.701 -7.334 -3.715 1.00 96.00 103 LEU A CA 1
ATOM 767 C C . LEU A 1 103 ? -10.453 -8.493 -2.751 1.00 96.00 103 LEU A C 1
ATOM 769 O O . LEU A 1 103 ? -9.941 -8.272 -1.662 1.00 96.00 103 LEU A O 1
ATOM 773 N N . ALA A 1 104 ? -10.755 -9.720 -3.177 1.00 96.38 104 ALA A N 1
ATOM 774 C CA . ALA A 1 104 ? -10.509 -10.942 -2.424 1.00 96.38 104 ALA A CA 1
ATOM 775 C C . ALA A 1 104 ? -9.613 -11.920 -3.205 1.00 96.38 104 ALA A C 1
ATOM 777 O O . ALA A 1 104 ? -9.899 -13.114 -3.293 1.00 96.38 104 ALA A O 1
ATOM 778 N N . GLU A 1 105 ? -8.542 -11.408 -3.815 1.00 95.88 105 GLU A N 1
ATOM 779 C CA . GLU A 1 105 ? -7.570 -12.193 -4.583 1.00 95.88 105 GLU A CA 1
ATOM 780 C C . GLU A 1 105 ? -6.156 -12.043 -3.990 1.00 95.88 105 GLU A C 1
ATOM 782 O O . GLU A 1 105 ? -5.615 -10.936 -3.967 1.00 95.88 105 GLU A O 1
ATOM 787 N N . PRO A 1 106 ? -5.531 -13.127 -3.487 1.00 97.06 106 PRO A N 1
ATOM 788 C CA . PRO A 1 106 ? -4.156 -13.080 -2.992 1.00 97.06 106 PRO A CA 1
ATOM 789 C C . PRO A 1 106 ? -3.143 -12.690 -4.078 1.00 97.06 106 PRO A C 1
ATOM 791 O O . PRO A 1 106 ? -3.291 -13.050 -5.246 1.00 97.06 106 PRO A O 1
ATOM 794 N N . ILE A 1 107 ? -2.058 -12.019 -3.682 1.00 97.25 107 ILE A N 1
ATOM 795 C CA . ILE A 1 107 ? -0.948 -11.716 -4.596 1.00 97.25 107 ILE A CA 1
ATOM 796 C C . ILE A 1 107 ? -0.197 -13.021 -4.911 1.00 97.25 107 ILE A C 1
ATOM 798 O O . ILE A 1 107 ? 0.197 -13.726 -3.976 1.00 97.25 107 ILE A O 1
ATOM 802 N N . PRO A 1 108 ? 0.046 -13.358 -6.192 1.00 96.44 108 PRO A N 1
ATOM 803 C CA . PRO A 1 108 ? 0.699 -14.608 -6.568 1.00 96.44 108 PRO A CA 1
ATOM 804 C C . PRO A 1 108 ? 2.040 -14.832 -5.858 1.00 96.44 108 PRO A C 1
ATOM 806 O O . PRO A 1 108 ? 2.956 -14.014 -5.940 1.00 96.44 108 PRO A O 1
ATOM 809 N N . GLY A 1 109 ? 2.157 -15.970 -5.174 1.00 96.94 109 GLY A N 1
ATOM 810 C CA . GLY A 1 109 ? 3.385 -16.401 -4.507 1.00 96.94 109 GLY A CA 1
ATOM 811 C C . GLY A 1 109 ? 3.732 -15.683 -3.200 1.00 96.94 109 GLY A C 1
ATOM 812 O O . GLY A 1 109 ? 4.710 -16.079 -2.571 1.00 96.94 109 GLY A O 1
ATOM 813 N N . MET A 1 110 ? 2.966 -14.673 -2.770 1.00 97.50 110 MET A N 1
ATOM 814 C CA . MET A 1 110 ? 3.141 -14.081 -1.440 1.00 97.50 110 MET A CA 1
ATOM 815 C C . MET A 1 110 ? 2.686 -15.053 -0.345 1.00 97.50 110 MET A C 1
ATOM 817 O O . MET A 1 110 ? 1.922 -15.989 -0.594 1.00 97.50 110 MET A O 1
ATOM 821 N N . ALA A 1 111 ? 3.167 -14.833 0.881 1.00 96.88 111 ALA A N 1
ATOM 822 C CA . ALA A 1 111 ? 2.746 -15.615 2.038 1.00 96.88 111 ALA A CA 1
ATOM 823 C C . ALA A 1 111 ? 1.219 -15.560 2.224 1.00 96.88 111 ALA A C 1
ATOM 825 O O . ALA A 1 111 ? 0.585 -14.540 1.944 1.00 96.88 111 ALA A O 1
ATOM 826 N N . ALA A 1 112 ? 0.631 -16.651 2.718 1.00 97.62 112 ALA A N 1
ATOM 827 C CA . ALA A 1 112 ? -0.795 -16.687 3.023 1.00 97.62 112 ALA A CA 1
ATOM 828 C C . ALA A 1 112 ? -1.159 -15.613 4.065 1.00 97.62 112 ALA A C 1
ATOM 830 O O . ALA A 1 112 ? -0.410 -15.385 5.014 1.00 97.62 112 ALA A O 1
ATOM 831 N N . LEU A 1 113 ? -2.305 -14.959 3.868 1.00 97.94 113 LEU A N 1
ATOM 832 C CA . LEU A 1 113 ? -2.842 -13.965 4.798 1.00 97.94 113 LEU A CA 1
ATOM 833 C C . LEU A 1 113 ? -3.358 -14.676 6.057 1.00 97.94 113 LEU A C 1
ATOM 835 O O . LEU A 1 113 ? -4.012 -15.715 5.946 1.00 97.94 113 LEU A O 1
ATOM 839 N N . ASP A 1 114 ? -3.089 -14.115 7.236 1.00 97.88 114 ASP A N 1
ATOM 840 C CA . ASP A 1 114 ? -3.521 -14.684 8.512 1.00 97.88 114 ASP A CA 1
ATOM 841 C C . ASP A 1 114 ? -4.848 -14.046 8.967 1.00 97.88 114 ASP A C 1
ATOM 843 O O . ASP A 1 114 ? -4.864 -12.884 9.391 1.00 97.88 114 ASP A O 1
ATOM 847 N N . PRO A 1 115 ? -5.981 -14.772 8.923 1.00 95.00 115 PRO A N 1
ATOM 848 C CA . PRO A 1 115 ? -7.269 -14.236 9.355 1.00 95.00 115 PRO A CA 1
ATOM 849 C C . PRO A 1 115 ? -7.354 -13.988 10.869 1.00 95.00 115 PRO A C 1
ATOM 851 O O . PRO A 1 115 ? -8.276 -13.299 11.304 1.00 95.00 115 PRO A O 1
ATOM 854 N N . GLN A 1 116 ? -6.433 -14.542 11.668 1.00 97.38 116 GLN A N 1
ATOM 855 C CA . GLN A 1 116 ? -6.408 -14.384 13.125 1.00 97.38 116 GLN A CA 1
ATOM 856 C C . GLN A 1 116 ? -5.558 -13.194 13.586 1.00 97.38 116 GLN A C 1
ATOM 858 O O . GLN A 1 116 ? -5.632 -12.810 14.755 1.00 97.38 116 GLN A O 1
ATOM 863 N N . GLN A 1 117 ? -4.774 -12.577 12.694 1.00 97.88 117 GLN A N 1
ATOM 864 C CA . GLN A 1 117 ? -3.958 -11.423 13.053 1.00 97.88 117 GLN A CA 1
ATOM 865 C C . GLN A 1 117 ? -4.851 -10.246 13.498 1.00 97.88 117 GLN A C 1
ATOM 867 O O . GLN A 1 117 ? -5.759 -9.848 12.759 1.00 97.88 117 GLN A O 1
ATOM 872 N N . PRO A 1 118 ? -4.591 -9.624 14.664 1.00 98.25 118 PRO A N 1
ATOM 873 C CA . PRO A 1 118 ? -5.353 -8.469 15.126 1.00 98.25 118 PRO A CA 1
ATOM 874 C C . PRO A 1 118 ? -5.285 -7.279 14.158 1.00 98.25 118 PRO A C 1
ATOM 876 O O . PRO A 1 118 ? -4.200 -6.865 13.741 1.00 98.25 118 PRO A O 1
ATOM 879 N N . THR A 1 119 ? -6.436 -6.660 13.874 1.00 98.38 119 THR A N 1
ATOM 880 C CA . THR A 1 119 ? -6.548 -5.502 12.966 1.00 98.38 119 THR A CA 1
ATOM 881 C C . THR A 1 119 ? -5.558 -4.370 13.274 1.00 98.38 119 THR A C 1
ATOM 883 O O . THR A 1 119 ? -4.925 -3.896 12.330 1.00 98.38 119 THR A O 1
ATOM 886 N N . PRO A 1 120 ? -5.332 -3.951 14.541 1.00 98.44 120 PRO A N 1
ATOM 887 C CA . PRO A 1 120 ? -4.347 -2.907 14.830 1.00 98.44 120 PRO A CA 1
ATOM 888 C C . PRO A 1 120 ? -2.921 -3.287 14.410 1.00 98.44 120 PRO A C 1
ATOM 890 O O . PRO A 1 120 ? -2.187 -2.447 13.907 1.00 98.44 120 PRO A O 1
ATOM 893 N N . GLN A 1 121 ? -2.534 -4.558 14.556 1.00 98.62 121 GLN A N 1
ATOM 894 C CA . GLN A 1 121 ? -1.201 -5.023 14.159 1.00 98.62 121 GLN A CA 1
ATOM 895 C C . GLN A 1 121 ? -1.048 -5.044 12.634 1.00 98.62 121 GLN A C 1
ATOM 897 O O . GLN A 1 121 ? -0.007 -4.655 12.112 1.00 98.62 121 GLN A O 1
ATOM 902 N N . ALA A 1 122 ? -2.086 -5.470 11.911 1.00 98.75 122 ALA A N 1
ATOM 903 C CA . ALA A 1 122 ? -2.097 -5.442 10.450 1.00 98.75 122 ALA A CA 1
ATOM 904 C C . ALA A 1 122 ? -2.065 -4.006 9.890 1.00 98.75 122 ALA A C 1
ATOM 906 O O . ALA A 1 122 ? -1.372 -3.746 8.905 1.00 98.75 122 ALA A O 1
ATOM 907 N N . LEU A 1 123 ? -2.752 -3.063 10.545 1.00 98.88 123 LEU A N 1
ATOM 908 C CA . LEU A 1 123 ? -2.692 -1.641 10.202 1.00 98.88 123 LEU A CA 1
ATOM 909 C C . LEU A 1 123 ? -1.271 -1.080 10.367 1.00 98.88 123 LEU A C 1
ATOM 911 O O . LEU A 1 123 ? -0.766 -0.428 9.454 1.00 98.88 123 LEU A O 1
ATOM 915 N N . GLU A 1 124 ? -0.603 -1.363 11.491 1.00 98.81 124 GLU A N 1
ATOM 916 C CA . GLU A 1 124 ? 0.788 -0.932 11.703 1.00 98.81 124 GLU A CA 1
ATOM 917 C C . GLU A 1 124 ? 1.749 -1.552 10.683 1.00 98.81 124 GLU A C 1
ATOM 919 O O . GLU A 1 124 ? 2.661 -0.875 10.203 1.00 98.81 124 GLU A O 1
ATOM 924 N N . LEU A 1 125 ? 1.518 -2.807 10.283 1.00 98.81 125 LEU A N 1
ATOM 925 C CA . LEU A 1 125 ? 2.285 -3.432 9.211 1.00 98.81 125 LEU A CA 1
ATOM 926 C C . LEU A 1 125 ? 2.141 -2.640 7.902 1.00 98.81 125 LEU A C 1
ATOM 928 O O . LEU A 1 125 ? 3.156 -2.262 7.318 1.00 98.81 125 LEU A O 1
ATOM 932 N N . LEU A 1 126 ? 0.917 -2.316 7.474 1.00 98.88 126 LEU A N 1
ATOM 933 C CA . LEU A 1 126 ? 0.685 -1.507 6.271 1.00 98.88 126 LEU A CA 1
ATOM 934 C C . LEU A 1 126 ? 1.342 -0.121 6.362 1.00 98.88 126 LEU A C 1
ATOM 936 O O . LEU A 1 126 ? 2.038 0.289 5.432 1.00 98.88 126 LEU A O 1
ATOM 940 N N . ILE A 1 127 ? 1.169 0.574 7.489 1.00 98.94 127 ILE A N 1
ATOM 941 C CA . ILE A 1 127 ? 1.786 1.885 7.744 1.00 98.94 127 ILE A CA 1
ATOM 942 C C . ILE A 1 127 ? 3.310 1.796 7.610 1.00 98.94 127 ILE A C 1
ATOM 944 O O . ILE A 1 127 ? 3.912 2.604 6.901 1.00 98.94 127 ILE A O 1
ATOM 948 N N . SER A 1 128 ? 3.930 0.793 8.238 1.00 98.88 128 SER A N 1
ATOM 949 C CA . SER A 1 128 ? 5.383 0.615 8.203 1.00 98.88 128 SER A CA 1
ATOM 950 C C . SER A 1 128 ? 5.902 0.346 6.788 1.00 98.88 128 SER A C 1
ATOM 952 O O . SER A 1 128 ? 6.897 0.944 6.377 1.00 98.88 128 SER A O 1
ATOM 954 N N . GLN A 1 129 ? 5.210 -0.485 6.000 1.00 98.88 129 GLN A N 1
ATOM 955 C CA . GLN A 1 129 ? 5.598 -0.762 4.616 1.00 98.88 129 GLN A CA 1
ATOM 956 C C . GLN A 1 129 ? 5.451 0.481 3.737 1.00 98.88 129 GLN A C 1
ATOM 958 O O 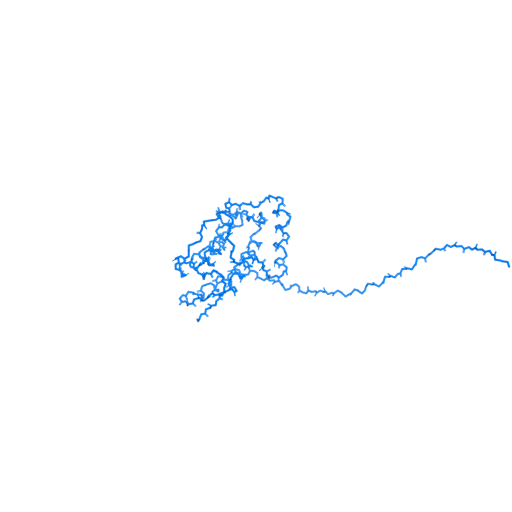. GLN A 1 129 ? 6.351 0.789 2.955 1.00 98.88 129 GLN A O 1
ATOM 963 N N . LEU A 1 130 ? 4.370 1.250 3.906 1.00 98.88 130 LEU A N 1
ATOM 964 C CA . LEU A 1 130 ? 4.170 2.499 3.172 1.00 98.88 130 LEU A CA 1
ATOM 965 C C . LEU A 1 130 ? 5.249 3.539 3.506 1.00 98.88 130 LEU A C 1
ATOM 967 O O . LEU A 1 130 ? 5.774 4.189 2.603 1.00 98.88 130 LEU A O 1
ATOM 971 N N . GLN A 1 131 ? 5.637 3.659 4.778 1.00 98.88 131 GLN A N 1
ATOM 972 C CA . GLN A 1 131 ? 6.742 4.524 5.202 1.00 98.88 131 GLN A CA 1
ATOM 973 C C . GLN A 1 131 ? 8.088 4.070 4.623 1.00 98.88 131 GLN A C 1
ATOM 975 O O . GLN A 1 131 ? 8.818 4.904 4.081 1.00 98.88 131 GLN A O 1
ATOM 980 N N . ARG A 1 132 ? 8.392 2.761 4.662 1.00 98.75 132 ARG A N 1
ATOM 981 C CA . ARG A 1 132 ? 9.582 2.188 4.001 1.00 98.75 132 ARG A CA 1
ATOM 982 C C . ARG A 1 132 ? 9.593 2.542 2.518 1.00 98.75 132 ARG A C 1
ATOM 984 O O . ARG A 1 132 ? 10.611 3.006 2.006 1.00 98.75 132 ARG A O 1
ATOM 991 N N . PHE A 1 133 ? 8.461 2.380 1.833 1.00 98.81 133 PHE A N 1
ATOM 992 C CA . PHE A 1 133 ? 8.340 2.756 0.431 1.00 98.81 133 PHE A CA 1
ATOM 993 C C . PHE A 1 133 ? 8.598 4.244 0.225 1.00 98.81 133 PHE A C 1
ATOM 995 O O . PHE A 1 133 ? 9.443 4.575 -0.597 1.00 98.81 133 PHE A O 1
ATOM 1002 N N . LEU A 1 134 ? 7.959 5.145 0.970 1.00 98.50 134 LEU A N 1
ATOM 1003 C CA . LEU A 1 134 ? 8.167 6.593 0.830 1.00 98.50 134 LEU A CA 1
ATOM 1004 C C . LEU A 1 134 ? 9.639 7.017 0.980 1.00 98.50 134 LEU A C 1
ATOM 1006 O O . LEU A 1 134 ? 10.074 7.934 0.290 1.00 98.50 134 LEU A O 1
ATOM 1010 N N . GLN A 1 135 ? 10.403 6.331 1.832 1.00 98.38 135 GLN A N 1
ATOM 1011 C CA . GLN A 1 135 ? 11.826 6.605 2.071 1.00 98.38 135 GLN A CA 1
ATOM 1012 C C . GLN A 1 135 ? 12.769 5.928 1.063 1.00 98.38 135 GLN A C 1
ATOM 1014 O O . GLN A 1 135 ? 13.944 6.281 0.989 1.00 98.38 135 GLN A O 1
ATOM 1019 N N . SER A 1 136 ? 12.282 4.950 0.297 1.00 98.38 136 SER A N 1
ATOM 1020 C CA . SER A 1 136 ? 13.122 4.160 -0.606 1.00 98.38 136 SER A CA 1
ATOM 1021 C C . SER A 1 136 ? 13.347 4.874 -1.944 1.00 98.38 136 SER A C 1
ATOM 1023 O O . SER A 1 136 ? 12.363 5.290 -2.571 1.00 98.38 136 SER A O 1
ATOM 1025 N N . PRO A 1 137 ? 14.596 4.976 -2.431 1.00 97.81 137 PRO A N 1
ATOM 1026 C CA . PRO A 1 137 ? 14.884 5.530 -3.752 1.00 97.81 137 PRO A CA 1
ATOM 1027 C C . PRO A 1 137 ? 14.368 4.602 -4.866 1.00 97.81 137 PRO A C 1
ATOM 1029 O O . PRO A 1 137 ? 14.099 3.424 -4.624 1.00 97.81 137 PRO A O 1
ATOM 1032 N N . GLU A 1 138 ? 14.198 5.123 -6.085 1.00 97.62 138 GLU A N 1
ATOM 1033 C CA . GLU A 1 138 ? 13.652 4.356 -7.220 1.00 97.62 138 GLU A CA 1
ATOM 1034 C C . GLU A 1 138 ? 14.519 3.138 -7.564 1.00 97.62 138 GLU A C 1
ATOM 1036 O O . GLU A 1 138 ? 14.004 2.062 -7.855 1.00 97.62 138 GLU A O 1
ATOM 1041 N N . GLU A 1 139 ? 15.838 3.292 -7.479 1.00 96.94 139 GLU A N 1
ATOM 1042 C CA . GLU A 1 139 ? 16.832 2.284 -7.845 1.00 96.94 139 GLU A CA 1
ATOM 1043 C C . GLU A 1 139 ? 16.802 1.060 -6.924 1.00 96.94 139 GLU A C 1
ATOM 1045 O O . GLU A 1 139 ? 17.270 -0.010 -7.308 1.00 96.94 139 GLU A O 1
ATOM 1050 N N . ALA A 1 140 ? 16.250 1.212 -5.717 1.00 97.69 140 ALA A N 1
ATOM 1051 C CA . ALA A 1 140 ? 16.061 0.116 -4.775 1.00 97.69 140 ALA A CA 1
ATOM 1052 C C . ALA A 1 140 ? 14.780 -0.693 -5.049 1.00 97.69 140 ALA A C 1
ATOM 1054 O O . ALA A 1 140 ? 14.608 -1.771 -4.478 1.00 97.69 140 ALA A O 1
ATOM 1055 N N . LEU A 1 141 ? 13.873 -0.191 -5.896 1.00 98.56 141 LEU A N 1
ATOM 1056 C CA . LEU A 1 141 ? 12.586 -0.835 -6.142 1.00 98.56 141 LEU A CA 1
ATOM 1057 C C . LEU A 1 141 ? 12.721 -2.043 -7.068 1.00 98.56 141 LEU A C 1
ATOM 1059 O O . LEU A 1 141 ? 13.404 -2.020 -8.094 1.00 98.56 141 LEU A O 1
ATOM 1063 N N . GLN A 1 142 ? 11.988 -3.095 -6.724 1.00 98.50 142 GLN A N 1
ATOM 1064 C CA . GLN A 1 142 ? 11.907 -4.316 -7.514 1.00 98.50 142 GLN A CA 1
ATOM 1065 C C . GLN A 1 142 ? 10.861 -4.184 -8.632 1.00 98.50 142 GLN A C 1
ATOM 1067 O O . GLN A 1 142 ? 9.957 -3.349 -8.543 1.00 98.50 142 GLN A O 1
ATOM 1072 N N . PRO A 1 143 ? 10.924 -4.991 -9.706 1.00 98.06 143 PRO A N 1
ATOM 1073 C CA . PRO A 1 143 ? 9.876 -5.022 -10.727 1.00 98.06 143 PRO A CA 1
ATOM 1074 C C . PRO A 1 143 ? 8.515 -5.472 -10.172 1.00 98.06 143 PRO A C 1
ATOM 1076 O O . PRO A 1 143 ? 8.432 -6.439 -9.413 1.00 98.06 143 PRO A O 1
ATOM 1079 N N . HIS A 1 144 ? 7.436 -4.818 -10.603 1.00 98.31 144 HIS A N 1
ATOM 1080 C CA . HIS A 1 144 ? 6.069 -5.175 -10.230 1.00 98.31 144 HIS A CA 1
ATOM 1081 C C . HIS A 1 144 ? 5.631 -6.459 -10.939 1.00 98.31 144 HIS A C 1
ATOM 1083 O O . HIS A 1 144 ? 5.776 -6.564 -12.161 1.00 98.31 144 HIS A O 1
ATOM 1089 N N . PHE A 1 145 ? 4.998 -7.390 -10.217 1.00 97.31 145 PHE A N 1
ATOM 1090 C CA . PHE A 1 145 ? 4.661 -8.717 -10.752 1.00 97.31 145 PHE A CA 1
ATOM 1091 C C . PHE A 1 145 ? 3.857 -8.699 -12.064 1.00 97.31 145 PHE A C 1
ATOM 1093 O O . PHE A 1 145 ? 4.073 -9.540 -12.940 1.00 97.31 145 PHE A O 1
ATOM 1100 N N . ALA A 1 146 ? 2.943 -7.735 -12.218 1.00 96.94 146 ALA A N 1
ATOM 1101 C CA . ALA A 1 146 ? 2.086 -7.592 -13.397 1.00 96.94 146 ALA A CA 1
ATOM 1102 C C . ALA A 1 146 ? 2.527 -6.488 -14.371 1.00 96.94 146 ALA A C 1
ATOM 1104 O O . ALA A 1 146 ? 2.173 -6.550 -15.546 1.00 96.94 146 ALA A O 1
ATOM 1105 N N . TYR A 1 147 ? 3.284 -5.490 -13.905 1.00 97.25 147 TYR A N 1
ATOM 1106 C CA 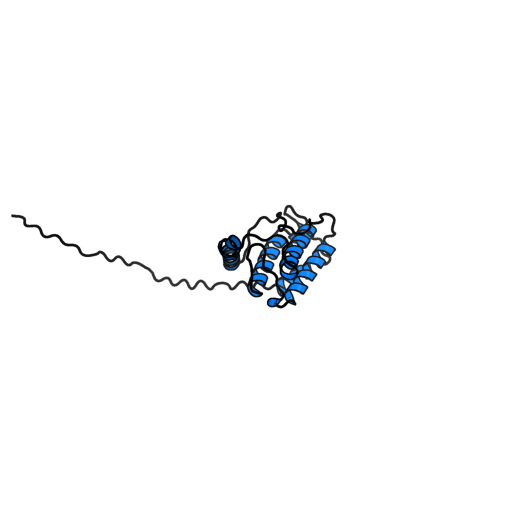. TYR A 1 147 ? 3.569 -4.267 -14.675 1.00 97.25 147 TYR A CA 1
ATOM 1107 C C . TYR A 1 147 ? 5.047 -4.141 -15.079 1.00 97.25 147 TYR A C 1
ATOM 1109 O O . TYR A 1 147 ? 5.396 -3.281 -15.886 1.00 97.25 147 TYR A O 1
ATOM 1117 N N . GLY A 1 148 ? 5.913 -5.027 -14.578 1.00 96.81 148 GLY A N 1
ATOM 1118 C CA . GLY A 1 148 ? 7.349 -4.995 -14.834 1.00 96.81 148 GLY A CA 1
ATOM 1119 C C . GLY A 1 148 ? 8.046 -3.855 -14.091 1.00 96.81 148 GLY A C 1
ATOM 1120 O O . GLY A 1 1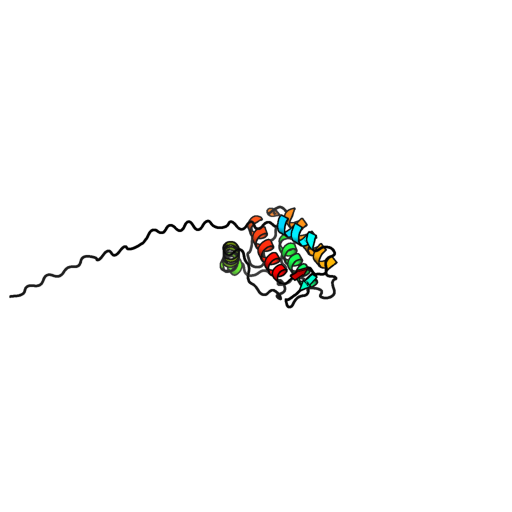48 ? 7.604 -3.428 -13.026 1.00 96.81 148 GLY A O 1
ATOM 1121 N N . LYS A 1 149 ? 9.168 -3.370 -14.633 1.00 96.88 149 LYS A N 1
ATOM 1122 C CA . LYS A 1 149 ? 9.900 -2.232 -14.056 1.00 96.88 149 LYS A CA 1
ATOM 1123 C C . LYS A 1 149 ? 9.043 -0.965 -14.131 1.00 96.88 149 LYS A C 1
ATOM 1125 O O . LYS A 1 149 ? 8.598 -0.595 -15.217 1.00 96.88 149 LYS A O 1
ATOM 1130 N N . LEU A 1 150 ? 8.876 -0.300 -12.993 1.00 97.38 150 LEU A N 1
ATOM 1131 C CA . LEU A 1 150 ? 8.137 0.951 -12.848 1.00 97.38 150 LEU A CA 1
ATOM 1132 C C . LEU A 1 150 ? 9.056 2.053 -12.323 1.00 97.38 150 LEU A C 1
ATOM 1134 O O . LEU A 1 150 ? 10.007 1.765 -11.595 1.00 97.38 150 LEU A O 1
ATOM 1138 N N . SER A 1 151 ? 8.741 3.300 -12.673 1.00 97.25 151 SER A N 1
ATOM 1139 C CA . SER A 1 151 ? 9.303 4.465 -11.989 1.00 97.25 151 SER A CA 1
ATOM 1140 C C . SER A 1 151 ? 8.729 4.589 -10.572 1.00 97.25 151 SER A C 1
ATOM 1142 O O . SER A 1 151 ? 7.711 3.972 -10.234 1.00 97.25 151 SER A O 1
ATOM 1144 N N . LYS A 1 152 ? 9.332 5.439 -9.739 1.00 97.12 152 LYS A N 1
ATOM 1145 C CA . LYS A 1 152 ? 8.824 5.762 -8.404 1.00 97.12 152 LYS A CA 1
ATOM 1146 C C . LYS A 1 152 ? 7.416 6.341 -8.472 1.00 97.12 152 LYS A C 1
ATOM 1148 O O . LYS A 1 152 ? 6.575 5.977 -7.655 1.00 97.12 152 LYS A O 1
ATOM 1153 N N . ILE A 1 153 ? 7.164 7.201 -9.459 1.00 96.19 153 ILE A N 1
ATOM 1154 C CA . ILE A 1 153 ? 5.872 7.862 -9.682 1.00 96.19 153 ILE A CA 1
ATOM 1155 C C . ILE A 1 153 ? 4.812 6.843 -10.113 1.00 96.19 153 ILE A C 1
ATOM 1157 O O . ILE A 1 153 ? 3.694 6.853 -9.597 1.00 96.19 153 ILE A O 1
ATOM 1161 N N . ASP A 1 154 ? 5.159 5.912 -11.004 1.00 97.06 154 ASP A N 1
ATOM 1162 C CA . ASP A 1 154 ? 4.230 4.854 -11.416 1.00 97.06 154 ASP A CA 1
ATOM 1163 C C . ASP A 1 154 ? 3.901 3.907 -10.263 1.00 97.06 154 ASP A C 1
ATOM 1165 O O . ASP A 1 154 ? 2.745 3.514 -10.097 1.00 97.06 154 ASP A O 1
ATOM 1169 N N . TYR A 1 155 ? 4.887 3.588 -9.420 1.00 98.00 155 TYR A N 1
ATOM 1170 C CA . TYR A 1 155 ? 4.642 2.839 -8.194 1.00 98.00 155 TYR A CA 1
ATOM 1171 C C . TYR A 1 155 ? 3.781 3.608 -7.191 1.00 98.00 155 TYR A C 1
ATOM 1173 O O . TYR A 1 155 ? 2.911 3.007 -6.566 1.00 98.00 155 TYR A O 1
ATOM 1181 N N . GLN A 1 156 ? 3.985 4.921 -7.044 1.00 98.06 156 GLN A N 1
ATOM 1182 C CA . GLN A 1 156 ? 3.124 5.757 -6.204 1.00 98.06 156 GLN A CA 1
ATOM 1183 C C . GLN A 1 156 ? 1.670 5.678 -6.664 1.00 98.06 156 GLN A C 1
ATOM 1185 O O . GLN A 1 156 ? 0.785 5.440 -5.845 1.00 98.06 156 GLN A O 1
ATOM 1190 N N . ALA A 1 157 ? 1.435 5.792 -7.972 1.00 97.75 157 ALA A N 1
ATOM 1191 C CA . ALA A 1 157 ? 0.107 5.635 -8.545 1.00 97.75 157 ALA A CA 1
ATOM 1192 C C . ALA A 1 157 ? -0.468 4.235 -8.304 1.00 97.75 157 ALA A C 1
ATOM 1194 O O . ALA A 1 157 ? -1.596 4.117 -7.830 1.00 97.75 157 ALA A O 1
ATOM 1195 N N . ALA A 1 158 ? 0.302 3.180 -8.586 1.00 98.19 158 ALA A N 1
ATOM 1196 C CA . ALA A 1 158 ? -0.140 1.800 -8.401 1.00 98.19 158 ALA A CA 1
ATOM 1197 C C . ALA A 1 158 ? -0.537 1.517 -6.943 1.00 98.19 158 ALA A C 1
ATOM 1199 O O . ALA A 1 158 ? -1.636 1.017 -6.704 1.00 98.19 158 ALA A O 1
ATOM 1200 N N . HIS A 1 159 ? 0.311 1.899 -5.981 1.00 98.62 159 HIS A N 1
ATOM 1201 C CA . HIS A 1 159 ? 0.041 1.738 -4.549 1.00 98.62 159 HIS A CA 1
ATOM 1202 C C . HIS A 1 159 ? -1.160 2.562 -4.104 1.00 98.62 159 HIS A C 1
ATOM 1204 O O . HIS A 1 159 ? -2.039 2.037 -3.427 1.00 98.62 159 HIS A O 1
ATOM 1210 N N . TRP A 1 160 ? -1.240 3.831 -4.512 1.00 98.62 160 TRP A N 1
ATOM 1211 C CA . TRP A 1 160 ? -2.356 4.693 -4.132 1.00 98.62 160 TRP A CA 1
ATOM 1212 C C . TRP A 1 160 ? -3.685 4.135 -4.638 1.00 98.62 160 TRP A C 1
ATOM 1214 O O . TRP A 1 160 ? -4.634 4.016 -3.866 1.00 98.62 160 TRP A O 1
ATOM 1224 N N . LEU A 1 161 ? -3.743 3.750 -5.917 1.00 98.31 161 LEU A N 1
ATOM 1225 C CA . LEU A 1 161 ? -4.943 3.216 -6.559 1.00 98.31 161 LEU A CA 1
ATOM 1226 C C . LEU A 1 161 ? -5.378 1.887 -5.929 1.00 98.31 161 LEU A C 1
ATOM 1228 O O . LEU A 1 161 ? -6.560 1.706 -5.641 1.00 98.31 161 LEU A O 1
ATOM 1232 N N . HIS A 1 162 ? -4.426 0.978 -5.701 1.00 98.69 162 HIS A N 1
ATOM 1233 C CA . HIS A 1 162 ? -4.669 -0.335 -5.097 1.00 98.69 162 HIS A CA 1
ATOM 1234 C C . HIS A 1 162 ? -5.189 -0.205 -3.664 1.00 98.69 162 HIS A C 1
ATOM 1236 O O . HIS A 1 162 ? -6.262 -0.714 -3.342 1.00 98.69 162 HIS A O 1
ATOM 1242 N N . ILE A 1 163 ? -4.472 0.537 -2.817 1.00 98.62 163 ILE A N 1
ATOM 1243 C CA . ILE A 1 163 ? -4.853 0.721 -1.414 1.00 98.62 163 ILE A CA 1
ATOM 1244 C C . ILE A 1 163 ? -6.191 1.454 -1.327 1.00 98.62 163 ILE A C 1
ATOM 1246 O O . ILE A 1 163 ? -7.078 0.995 -0.617 1.00 98.62 163 ILE A O 1
ATOM 1250 N N . SER A 1 164 ? -6.385 2.544 -2.076 1.00 98.12 164 SER A N 1
ATOM 1251 C CA . SER A 1 164 ? -7.644 3.305 -2.041 1.00 98.12 164 SER A CA 1
ATOM 1252 C C . SER A 1 164 ? -8.845 2.449 -2.436 1.00 98.12 164 SER A C 1
ATOM 1254 O O . SER A 1 164 ? -9.895 2.537 -1.799 1.00 98.12 164 SER A O 1
ATOM 1256 N N . GLN A 1 165 ? -8.687 1.577 -3.438 1.00 98.12 165 GLN A N 1
ATOM 1257 C CA . GLN A 1 165 ? -9.744 0.655 -3.833 1.00 98.12 165 GLN A CA 1
ATOM 1258 C C . GLN A 1 165 ? -10.086 -0.325 -2.701 1.00 98.12 165 GLN A C 1
ATOM 1260 O O . GLN A 1 165 ? -11.261 -0.516 -2.396 1.00 98.12 165 GLN A O 1
ATOM 1265 N N . HIS A 1 166 ? -9.089 -0.904 -2.035 1.00 98.50 166 HIS A N 1
ATOM 1266 C CA . HIS A 1 166 ? -9.322 -1.786 -0.889 1.00 98.50 166 HIS A CA 1
ATOM 1267 C C . HIS A 1 166 ? -9.939 -1.067 0.316 1.00 98.50 166 HIS A C 1
ATOM 1269 O O . HIS A 1 166 ? -10.844 -1.597 0.960 1.00 98.50 166 HIS A O 1
ATOM 1275 N N . LEU A 1 167 ? -9.495 0.157 0.612 1.00 97.94 167 LEU A N 1
ATOM 1276 C CA . LEU A 1 167 ? -10.049 0.950 1.709 1.00 97.94 167 LEU A CA 1
ATOM 1277 C C . LEU A 1 167 ? -11.515 1.336 1.476 1.00 97.94 167 LEU A C 1
ATOM 1279 O O . LEU A 1 167 ? -12.208 1.623 2.446 1.00 97.94 167 LEU A O 1
ATOM 1283 N N . SER A 1 168 ? -12.008 1.300 0.232 1.00 97.19 168 SER A N 1
ATOM 1284 C CA . SER A 1 168 ? -13.423 1.560 -0.065 1.00 97.19 168 SER A CA 1
ATOM 1285 C C . SER A 1 168 ? -14.384 0.528 0.543 1.00 97.19 168 SER A C 1
ATOM 1287 O O . SER A 1 168 ? -15.556 0.840 0.742 1.00 97.19 168 SER A O 1
ATOM 1289 N N . GLU A 1 169 ? -13.900 -0.670 0.895 1.00 97.31 169 GLU A N 1
ATOM 1290 C CA . GLU A 1 169 ? -14.696 -1.685 1.598 1.00 97.31 169 GLU A CA 1
ATOM 1291 C C . GLU A 1 169 ? -14.714 -1.489 3.121 1.00 97.31 169 GLU A C 1
ATOM 1293 O O . GLU A 1 169 ? -15.426 -2.224 3.817 1.00 97.31 169 GLU A O 1
ATOM 1298 N N . LEU A 1 170 ? -13.946 -0.527 3.645 1.00 97.75 170 LEU A N 1
ATOM 1299 C CA . LEU A 1 170 ? -13.762 -0.294 5.074 1.00 97.75 170 LEU A CA 1
ATOM 1300 C C . LEU A 1 170 ? -14.435 1.000 5.532 1.00 97.75 170 LEU A C 1
ATOM 1302 O O . LEU A 1 170 ? -14.407 2.026 4.854 1.00 97.75 170 LEU A O 1
ATOM 1306 N N . THR A 1 171 ? -14.983 0.973 6.743 1.00 96.31 171 THR A N 1
ATOM 1307 C CA . THR A 1 171 ? -15.508 2.163 7.418 1.00 96.31 171 THR A CA 1
ATOM 1308 C C . THR A 1 171 ? -15.034 2.195 8.863 1.00 96.31 171 THR A C 1
ATOM 1310 O O . THR A 1 171 ? -14.844 1.159 9.499 1.00 96.31 171 THR A O 1
ATOM 1313 N N . THR A 1 172 ? -14.815 3.391 9.400 1.00 92.75 172 THR A N 1
ATOM 1314 C CA . THR A 1 172 ? -14.579 3.573 10.837 1.00 92.75 172 THR A CA 1
ATOM 1315 C C . THR A 1 172 ? -15.907 3.859 11.521 1.00 92.75 172 THR A C 1
ATOM 1317 O O . THR A 1 172 ? -16.657 4.699 11.019 1.00 92.75 172 THR A O 1
ATOM 1320 N N . ALA A 1 173 ? -16.181 3.175 12.631 1.00 74.94 173 ALA A N 1
ATOM 1321 C CA . ALA A 1 173 ? -17.320 3.482 13.496 1.00 74.94 173 ALA A CA 1
ATOM 1322 C C . ALA A 1 173 ? -17.080 4.746 14.337 1.00 74.94 173 ALA A C 1
ATOM 1324 O O . ALA A 1 173 ? -15.895 5.069 14.604 1.00 74.94 173 ALA A O 1
#